Protein AF-A0A7C6T5Y8-F1 (afdb_monomer_lite)

Secondary structure (DSSP, 8-state):
-----BTTBS-HHHHHHHHHHTT----SSGGGHHHHHHHHH-PPP-

Foldseek 3Di:
DPCDQDPNPDDPVVVVVVCVVVVHDDDPDPVCPVVVVCVVPVDDDD

Radius of gyration: 13.96 Å; chains: 1; bounding box: 34×16×38 Å

Structure (mmCIF, N/CA/C/O backbone):
data_AF-A0A7C6T5Y8-F1
#
_entry.id   AF-A0A7C6T5Y8-F1
#
loop_
_atom_site.group_PDB
_atom_site.id
_atom_site.type_symbol
_atom_site.label_atom_id
_atom_site.label_alt_id
_atom_site.label_comp_id
_atom_site.label_asym_id
_atom_site.label_entity_id
_atom_site.label_seq_id
_atom_site.pdbx_PDB_ins_code
_atom_site.Cartn_x
_atom_site.Cartn_y
_atom_site.Cartn_z
_atom_site.occupancy
_atom_site.B_iso_or_equiv
_atom_site.auth_seq_id
_atom_site.auth_comp_id
_atom_site.auth_asym_id
_atom_site.auth_atom_id
_atom_site.pdbx_PDB_model_num
ATOM 1 N N . ALA A 1 1 ? 21.376 -9.832 -0.781 1.00 72.25 1 ALA A N 1
ATOM 2 C CA . ALA A 1 1 ? 20.759 -8.491 -0.860 1.00 72.25 1 ALA A CA 1
ATOM 3 C C . ALA A 1 1 ? 19.628 -8.540 -1.886 1.00 72.25 1 ALA A C 1
ATOM 5 O O . ALA A 1 1 ? 19.881 -9.030 -2.976 1.00 72.25 1 ALA A O 1
ATOM 6 N N . GLY A 1 2 ? 18.400 -8.138 -1.528 1.00 90.25 2 GLY A N 1
ATOM 7 C CA . GLY A 1 2 ? 17.210 -8.258 -2.398 1.00 90.25 2 GLY A CA 1
ATOM 8 C C . GLY A 1 2 ? 16.521 -6.935 -2.756 1.00 90.25 2 GLY A C 1
ATOM 9 O O . GLY A 1 2 ? 15.643 -6.917 -3.610 1.00 90.25 2 GLY A O 1
ATOM 10 N N . ALA A 1 3 ? 16.920 -5.824 -2.133 1.00 93.50 3 ALA A N 1
ATOM 11 C CA . ALA A 1 3 ? 16.430 -4.492 -2.470 1.00 93.50 3 ALA A CA 1
ATOM 12 C C . ALA A 1 3 ? 17.297 -3.898 -3.591 1.00 93.50 3 ALA A C 1
ATOM 14 O O . ALA A 1 3 ? 18.266 -3.192 -3.322 1.00 93.50 3 ALA A O 1
ATOM 15 N N . ILE A 1 4 ? 16.995 -4.249 -4.842 1.00 94.69 4 ILE A N 1
ATOM 16 C CA . ILE A 1 4 ? 17.717 -3.761 -6.021 1.00 94.69 4 ILE A CA 1
ATOM 17 C C . ILE A 1 4 ? 16.754 -3.497 -7.180 1.00 94.69 4 ILE A C 1
ATOM 19 O O . ILE A 1 4 ? 15.826 -4.270 -7.410 1.00 94.69 4 ILE A O 1
ATOM 23 N N . ILE A 1 5 ? 17.005 -2.416 -7.917 1.00 95.50 5 ILE A N 1
ATOM 24 C CA . ILE A 1 5 ? 16.392 -2.139 -9.219 1.00 95.50 5 ILE A CA 1
ATOM 25 C C . ILE A 1 5 ? 17.421 -2.541 -10.277 1.00 95.50 5 ILE A C 1
ATOM 27 O O . ILE A 1 5 ? 18.564 -2.088 -10.220 1.00 95.50 5 ILE A O 1
ATOM 31 N N . SER A 1 6 ? 17.045 -3.401 -11.224 1.00 94.62 6 SER A N 1
ATOM 32 C CA . SER A 1 6 ? 17.954 -3.877 -12.275 1.00 94.62 6 SER A CA 1
ATOM 33 C C . SER A 1 6 ? 17.241 -3.953 -13.618 1.00 94.62 6 SER A C 1
ATOM 35 O O . SER A 1 6 ? 16.107 -4.424 -13.700 1.00 94.62 6 SER A O 1
ATOM 37 N N . GLY A 1 7 ? 17.887 -3.447 -14.672 1.00 92.44 7 GLY A N 1
ATOM 38 C CA . GLY A 1 7 ? 17.295 -3.382 -16.013 1.00 92.44 7 GLY A CA 1
ATOM 39 C C . GLY A 1 7 ? 15.966 -2.617 -16.061 1.00 92.44 7 GLY A C 1
ATOM 40 O O . GLY A 1 7 ? 15.076 -3.002 -16.810 1.00 92.44 7 GLY A O 1
ATOM 41 N N . GLY A 1 8 ? 15.804 -1.595 -15.211 1.00 92.50 8 GLY A N 1
ATOM 42 C CA . GLY A 1 8 ? 14.571 -0.806 -15.093 1.00 92.50 8 GLY A CA 1
ATOM 43 C C . GLY A 1 8 ? 13.426 -1.485 -14.334 1.00 92.50 8 GLY A C 1
ATOM 44 O O . GLY A 1 8 ? 12.396 -0.854 -14.146 1.00 92.50 8 GLY A O 1
ATOM 45 N N . LYS A 1 9 ? 13.602 -2.729 -13.868 1.00 93.06 9 LYS A N 1
ATOM 46 C CA . LYS A 1 9 ? 12.575 -3.498 -13.152 1.00 93.06 9 LYS A CA 1
ATOM 47 C C . LYS A 1 9 ? 12.784 -3.470 -11.645 1.00 93.06 9 LYS A C 1
ATOM 49 O O . LYS A 1 9 ? 13.921 -3.478 -11.162 1.00 93.06 9 LYS A O 1
ATOM 54 N N . GLY A 1 10 ? 11.676 -3.554 -10.914 1.00 93.81 10 GLY A N 1
ATOM 55 C CA . GLY A 1 10 ? 11.673 -3.665 -9.453 1.00 93.81 10 GLY A CA 1
ATOM 56 C C . GLY A 1 10 ? 11.498 -2.324 -8.750 1.00 93.81 10 GLY A C 1
ATOM 57 O O . GLY A 1 10 ? 11.765 -2.228 -7.550 1.00 93.81 10 GLY A O 1
ATOM 58 N N . THR A 1 11 ? 11.046 -1.307 -9.483 1.00 97.19 11 THR A N 1
ATOM 59 C CA . THR A 1 11 ? 10.760 0.020 -8.935 1.00 97.19 11 THR A CA 1
ATOM 60 C C . THR A 1 11 ? 9.603 -0.035 -7.933 1.00 97.19 11 THR A C 1
ATOM 62 O O . THR A 1 11 ? 8.805 -0.976 -7.915 1.00 97.19 11 THR A O 1
ATOM 65 N N . ALA A 1 12 ? 9.510 0.976 -7.069 1.00 96.25 12 ALA A N 1
ATOM 66 C CA . ALA A 1 12 ? 8.370 1.104 -6.168 1.00 96.25 12 ALA A CA 1
ATOM 67 C C . ALA A 1 12 ? 7.078 1.397 -6.946 1.00 96.25 12 ALA A C 1
ATOM 69 O O . ALA A 1 12 ? 6.042 0.819 -6.634 1.00 96.25 12 ALA A O 1
ATOM 70 N N . ASP A 1 13 ? 7.143 2.236 -7.981 1.00 96.44 13 ASP A N 1
ATOM 71 C CA . ASP A 1 13 ? 5.966 2.653 -8.746 1.00 96.44 13 ASP A CA 1
ATOM 72 C C . ASP A 1 13 ? 5.305 1.499 -9.503 1.00 96.44 13 ASP A C 1
ATOM 74 O O . ASP A 1 13 ? 4.084 1.385 -9.462 1.00 96.44 13 ASP A O 1
ATOM 78 N N . GLU A 1 14 ? 6.080 0.582 -10.095 1.00 96.94 14 GLU A N 1
ATOM 79 C CA . GLU A 1 14 ? 5.527 -0.640 -10.706 1.00 96.94 14 GLU A CA 1
ATOM 80 C C . GLU A 1 14 ? 4.763 -1.498 -9.685 1.00 96.94 14 GLU A C 1
ATOM 82 O O . GLU A 1 14 ? 3.737 -2.096 -10.009 1.00 96.94 14 GLU A O 1
ATOM 87 N N . LYS A 1 15 ? 5.243 -1.554 -8.435 1.00 97.06 15 LYS A N 1
ATOM 88 C CA . LYS A 1 15 ? 4.579 -2.303 -7.357 1.00 97.06 15 LYS A CA 1
ATOM 89 C C . LYS A 1 15 ? 3.298 -1.606 -6.909 1.00 97.06 15 LYS A C 1
ATOM 91 O O . LYS A 1 15 ? 2.300 -2.288 -6.703 1.00 97.06 15 LYS A O 1
ATOM 96 N N . TYR A 1 16 ? 3.321 -0.278 -6.776 1.00 97.69 16 TYR A N 1
ATOM 97 C CA . TYR A 1 16 ? 2.128 0.510 -6.462 1.00 97.69 16 TYR A CA 1
ATOM 98 C C . TYR A 1 16 ? 1.056 0.336 -7.537 1.00 97.69 16 TYR A C 1
ATOM 100 O O . TYR A 1 16 ? -0.064 -0.023 -7.196 1.00 97.69 16 TYR A O 1
ATOM 108 N N . ALA A 1 17 ? 1.416 0.484 -8.815 1.00 97.75 17 ALA A N 1
ATOM 109 C CA . ALA A 1 17 ? 0.481 0.330 -9.927 1.00 97.75 17 ALA A CA 1
ATOM 110 C C . ALA A 1 17 ? -0.170 -1.063 -9.948 1.00 97.75 17 ALA A C 1
ATOM 112 O O . ALA A 1 17 ? -1.384 -1.166 -10.072 1.00 97.75 17 ALA A O 1
ATOM 113 N N . ALA A 1 18 ? 0.613 -2.132 -9.759 1.00 98.25 18 ALA A N 1
ATOM 114 C CA . ALA A 1 18 ? 0.080 -3.495 -9.719 1.00 98.25 18 ALA A CA 1
ATOM 115 C C . ALA A 1 18 ? -0.856 -3.746 -8.520 1.00 98.25 18 ALA A C 1
ATOM 117 O O . ALA A 1 18 ? -1.837 -4.476 -8.640 1.00 98.25 18 ALA A O 1
ATOM 118 N N . LEU A 1 19 ? -0.558 -3.160 -7.357 1.00 98.31 19 LEU A N 1
ATOM 119 C CA . LEU A 1 19 ? -1.409 -3.263 -6.169 1.00 98.31 19 LEU A CA 1
ATOM 120 C C . LEU A 1 19 ? -2.710 -2.468 -6.338 1.00 98.31 19 LEU A C 1
ATOM 122 O O . LEU A 1 19 ? -3.780 -2.978 -6.017 1.00 98.31 19 LEU A O 1
ATOM 126 N N . GLU A 1 20 ? -2.626 -1.251 -6.868 1.00 97.69 20 GLU A N 1
ATOM 127 C CA . GLU A 1 20 ? -3.780 -0.385 -7.130 1.00 97.69 20 GLU A CA 1
ATOM 128 C C . GLU A 1 20 ? -4.713 -0.989 -8.190 1.00 97.69 20 GLU A C 1
ATOM 130 O O . GLU A 1 20 ? -5.926 -0.998 -7.990 1.00 97.69 20 GLU A O 1
ATOM 135 N N . ASP A 1 21 ? -4.161 -1.578 -9.257 1.00 98.38 21 ASP A N 1
ATOM 136 C CA . ASP A 1 21 ? -4.923 -2.319 -10.276 1.00 98.38 21 ASP A CA 1
ATOM 137 C C . ASP A 1 21 ? -5.648 -3.540 -9.680 1.00 98.38 21 ASP A C 1
ATOM 139 O O . ASP A 1 21 ? -6.790 -3.838 -10.026 1.00 98.38 21 ASP A O 1
ATOM 143 N N . ALA A 1 22 ? -5.036 -4.194 -8.686 1.00 98.56 22 ALA A N 1
ATOM 144 C CA . ALA A 1 22 ? -5.662 -5.268 -7.915 1.00 98.56 22 ALA A CA 1
ATOM 145 C C . ALA A 1 22 ? -6.682 -4.776 -6.862 1.00 98.56 22 ALA A C 1
ATOM 147 O O . ALA A 1 22 ? -7.229 -5.587 -6.111 1.00 98.56 22 ALA A O 1
ATOM 148 N N . GLY A 1 23 ? -6.935 -3.466 -6.769 1.00 97.44 23 GLY A N 1
ATOM 149 C CA . GLY A 1 23 ? -7.859 -2.867 -5.802 1.00 97.44 23 GLY A CA 1
ATOM 150 C C . GLY A 1 23 ? -7.302 -2.753 -4.379 1.00 97.44 23 GLY A C 1
ATOM 151 O O . GLY A 1 23 ? -8.060 -2.524 -3.434 1.00 97.44 23 GLY A O 1
ATOM 152 N N . VAL A 1 24 ? -5.990 -2.911 -4.191 1.00 98.06 24 VAL A N 1
ATOM 153 C CA . VAL A 1 24 ? -5.340 -2.745 -2.887 1.00 98.06 24 VAL A CA 1
ATOM 154 C C . VAL A 1 24 ? -5.178 -1.258 -2.585 1.00 98.06 24 VAL A C 1
ATOM 156 O O . VAL A 1 24 ? -4.626 -0.500 -3.379 1.00 98.06 24 VAL A O 1
ATOM 159 N N . LYS A 1 25 ? -5.595 -0.832 -1.388 1.00 97.62 25 LYS A N 1
ATOM 160 C CA . LYS A 1 25 ? -5.269 0.504 -0.880 1.00 97.62 25 LYS A CA 1
ATOM 161 C C . LYS A 1 25 ? -3.775 0.578 -0.566 1.00 97.62 25 LYS A C 1
ATOM 163 O O . LYS A 1 25 ? -3.266 -0.161 0.278 1.00 97.62 25 LYS A O 1
ATOM 168 N N . THR A 1 26 ? -3.095 1.519 -1.199 1.00 97.81 26 THR A N 1
ATOM 169 C CA . THR A 1 26 ? -1.687 1.837 -0.966 1.00 97.81 26 THR A CA 1
ATOM 170 C C . THR A 1 26 ? -1.555 3.184 -0.243 1.00 97.81 26 THR A C 1
ATOM 172 O O . THR A 1 26 ? -2.483 3.996 -0.228 1.00 97.81 26 THR A O 1
ATOM 175 N N . VAL A 1 27 ? -0.402 3.431 0.384 1.00 97.75 27 VAL A N 1
ATOM 176 C CA . VAL A 1 27 ? -0.045 4.737 0.965 1.00 97.75 27 VAL A CA 1
ATOM 177 C C . VAL A 1 27 ? 1.353 5.136 0.515 1.00 97.75 27 VAL A C 1
ATOM 179 O O . VAL A 1 27 ? 2.212 4.277 0.338 1.00 97.75 27 VAL A O 1
ATOM 182 N N . ARG A 1 28 ? 1.596 6.439 0.331 1.00 96.56 28 ARG A N 1
ATOM 183 C CA . ARG A 1 28 ? 2.899 6.972 -0.114 1.00 96.56 28 ARG A CA 1
ATOM 184 C C . ARG A 1 28 ? 3.802 7.417 1.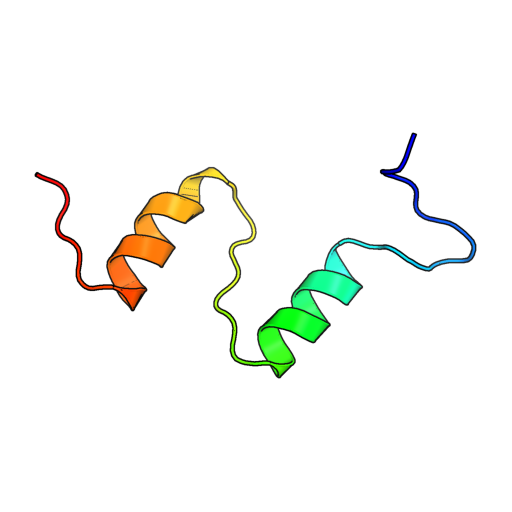039 1.00 96.56 28 ARG A C 1
AT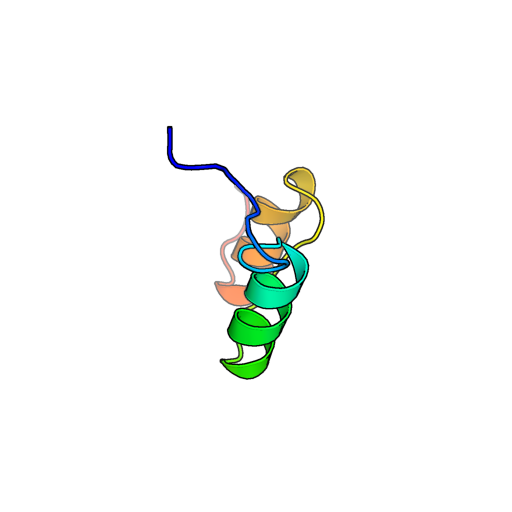OM 186 O O . ARG A 1 28 ? 4.982 7.673 0.821 1.00 96.56 28 ARG A O 1
ATOM 193 N N . SER A 1 29 ? 3.267 7.462 2.257 1.00 97.12 29 SER A N 1
ATOM 194 C CA . SER A 1 29 ? 4.004 7.714 3.490 1.00 97.12 29 SER A CA 1
ATOM 195 C C . SER A 1 29 ? 3.751 6.588 4.482 1.00 97.12 29 SER A C 1
ATOM 197 O O . SER A 1 29 ? 2.619 6.142 4.664 1.00 97.12 29 SER A O 1
ATOM 199 N N . LEU A 1 30 ? 4.804 6.158 5.176 1.00 96.00 30 LEU A N 1
ATOM 200 C CA . LEU A 1 30 ? 4.681 5.178 6.257 1.00 96.00 30 LEU A CA 1
ATOM 201 C C . LEU A 1 30 ? 3.842 5.716 7.426 1.00 96.00 30 LEU A C 1
ATOM 203 O O . LEU A 1 30 ? 3.228 4.929 8.142 1.00 96.00 30 LEU A O 1
ATOM 207 N N . ALA A 1 31 ? 3.784 7.043 7.596 1.00 97.38 31 ALA A N 1
ATOM 208 C CA . ALA A 1 31 ? 2.974 7.690 8.627 1.00 97.38 31 ALA A CA 1
ATOM 209 C C . ALA A 1 31 ? 1.467 7.437 8.443 1.00 97.38 31 ALA A C 1
ATOM 211 O O . ALA A 1 31 ? 0.727 7.417 9.423 1.00 97.38 31 ALA A O 1
ATOM 212 N N . ASP A 1 32 ? 1.029 7.174 7.210 1.00 96.69 32 ASP A N 1
ATOM 213 C CA . ASP A 1 32 ? -0.389 7.029 6.876 1.00 96.69 32 ASP A CA 1
ATOM 214 C C . ASP A 1 32 ? -0.886 5.576 6.979 1.00 96.69 32 ASP A C 1
ATOM 216 O O . ASP A 1 32 ? -2.085 5.332 6.849 1.00 96.69 32 ASP A O 1
ATOM 220 N N . ILE A 1 33 ? -0.001 4.596 7.227 1.00 96.38 33 ILE A N 1
ATOM 221 C CA . ILE A 1 33 ? -0.364 3.163 7.247 1.00 96.38 33 ILE A CA 1
ATOM 222 C C . ILE A 1 33 ? -1.467 2.881 8.276 1.00 96.38 33 ILE A C 1
ATOM 224 O O . ILE A 1 33 ? -2.420 2.163 7.976 1.00 96.38 33 ILE A O 1
ATOM 228 N N . GLY A 1 34 ? -1.353 3.448 9.481 1.00 95.19 34 GLY A N 1
ATOM 229 C CA . GLY A 1 34 ? -2.344 3.253 10.544 1.00 95.19 34 GLY A CA 1
ATOM 230 C C . GLY A 1 34 ? -3.713 3.821 10.171 1.00 95.19 34 GLY A C 1
ATOM 231 O O . GLY A 1 34 ? -4.724 3.135 10.312 1.00 95.19 34 GLY A O 1
ATOM 232 N N . THR A 1 35 ? -3.729 5.037 9.622 1.00 95.81 35 THR A N 1
ATOM 233 C CA . THR A 1 35 ? -4.949 5.708 9.158 1.00 95.81 35 THR A CA 1
ATOM 234 C C . THR A 1 35 ? -5.630 4.917 8.044 1.00 95.81 35 THR A C 1
ATOM 236 O O . THR A 1 35 ? -6.813 4.606 8.156 1.00 95.81 35 THR A O 1
ATOM 239 N N . ALA A 1 36 ? -4.889 4.510 7.008 1.00 96.50 36 ALA A N 1
ATOM 240 C CA . ALA A 1 36 ? -5.444 3.740 5.895 1.00 96.50 36 ALA A CA 1
ATOM 241 C C . ALA A 1 36 ? -5.998 2.377 6.345 1.00 96.50 36 ALA A C 1
ATOM 243 O O . ALA A 1 36 ? -7.040 1.935 5.860 1.00 96.50 36 ALA A O 1
ATOM 244 N N . LEU A 1 37 ? -5.335 1.720 7.301 1.00 96.75 37 LEU A N 1
ATOM 245 C CA . LEU A 1 37 ? -5.835 0.479 7.88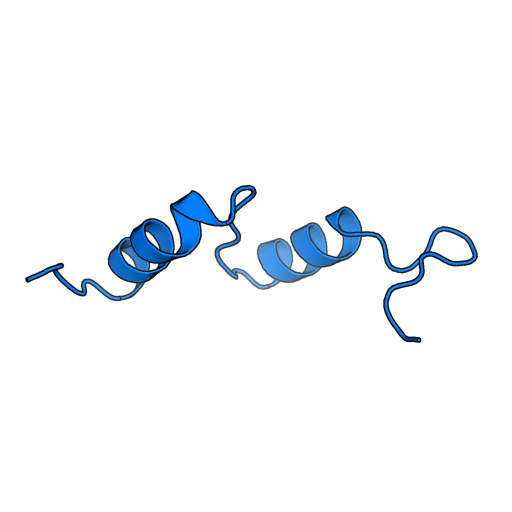7 1.00 96.75 37 LEU A CA 1
ATOM 246 C C . LEU A 1 37 ? -7.153 0.703 8.640 1.00 96.75 37 LEU A C 1
ATOM 248 O O . LEU A 1 37 ? -8.103 -0.058 8.444 1.00 96.75 37 LEU A O 1
ATOM 252 N N . ALA A 1 38 ? -7.225 1.740 9.478 1.00 96.50 38 ALA A N 1
ATOM 253 C CA . ALA A 1 38 ? -8.436 2.095 10.215 1.00 96.50 38 ALA A CA 1
ATOM 254 C C . ALA A 1 38 ? -9.608 2.428 9.273 1.00 96.50 38 ALA A C 1
ATOM 256 O O . ALA A 1 38 ? -10.724 1.971 9.517 1.00 96.50 38 ALA A O 1
ATOM 257 N N . GLU A 1 39 ? -9.357 3.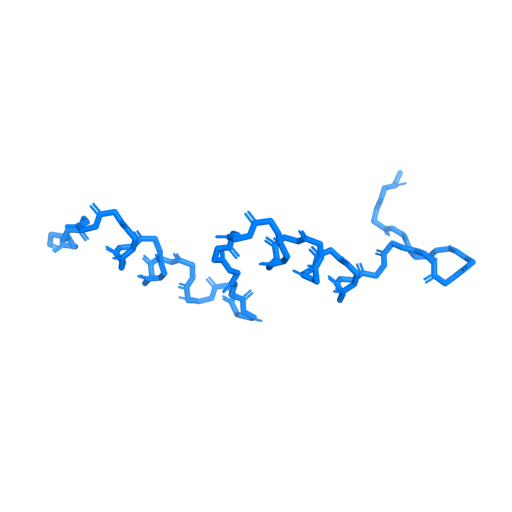144 8.169 1.00 95.81 39 GLU A N 1
ATOM 258 C CA . GLU A 1 39 ? -10.360 3.456 7.136 1.00 95.81 39 GLU A CA 1
ATOM 259 C C . GLU A 1 39 ? -10.977 2.196 6.509 1.00 95.81 39 GLU A C 1
ATOM 261 O O . GLU A 1 39 ? -12.196 2.109 6.379 1.00 95.81 39 GLU A O 1
ATOM 266 N N . ILE A 1 40 ? -10.152 1.213 6.132 1.00 96.44 40 ILE A N 1
ATOM 267 C CA . ILE A 1 40 ? -10.625 -0.006 5.451 1.00 96.44 40 ILE A CA 1
ATOM 268 C C . ILE A 1 40 ? -11.332 -0.954 6.421 1.00 96.44 40 ILE A C 1
ATOM 270 O O . ILE A 1 40 ? -12.308 -1.608 6.063 1.00 96.44 40 ILE A O 1
ATOM 274 N N . THR A 1 41 ? -10.816 -1.069 7.643 1.00 96.69 41 THR A N 1
ATOM 275 C CA . THR A 1 41 ? -11.283 -2.067 8.617 1.00 96.69 41 THR A CA 1
ATOM 276 C C . THR A 1 41 ? -12.388 -1.554 9.537 1.00 96.69 41 THR A C 1
ATOM 278 O O . THR A 1 41 ? -13.077 -2.353 10.170 1.00 96.69 41 THR A O 1
ATOM 281 N N . GLY A 1 42 ? -12.545 -0.233 9.662 1.00 95.81 42 GLY A N 1
ATOM 282 C CA . GLY A 1 42 ? -13.417 0.394 10.656 1.00 95.81 42 GLY A CA 1
ATOM 283 C C . GLY A 1 42 ? -12.895 0.291 12.095 1.00 95.81 42 GLY A C 1
ATOM 284 O O . GLY A 1 42 ? -13.648 0.544 13.041 1.00 95.81 42 GLY A O 1
ATOM 285 N N . TRP A 1 43 ? -11.632 -0.096 12.298 1.00 95.06 43 TRP A N 1
ATOM 286 C CA . TRP A 1 43 ? -11.033 -0.167 13.629 1.00 95.06 43 TRP A CA 1
ATOM 287 C C . TRP A 1 43 ? -10.852 1.236 14.209 1.00 95.06 43 TRP A C 1
ATOM 289 O O . TRP A 1 43 ? -10.167 2.082 13.642 1.00 95.06 43 TRP A O 1
ATOM 299 N N . LYS A 1 44 ? -11.466 1.491 15.367 1.00 84.12 44 LYS A N 1
ATOM 300 C CA . LYS A 1 44 ? -11.286 2.750 16.095 1.00 84.12 44 LYS A CA 1
ATOM 301 C C . LYS A 1 44 ? -10.012 2.670 16.928 1.00 84.12 44 LYS A C 1
ATOM 303 O O . LYS A 1 44 ? -9.833 1.711 17.681 1.00 84.12 44 LYS A O 1
ATOM 308 N N . HIS A 1 45 ? -9.155 3.685 16.821 1.00 70.31 45 HIS A N 1
ATOM 309 C CA . HIS A 1 45 ? -8.104 3.9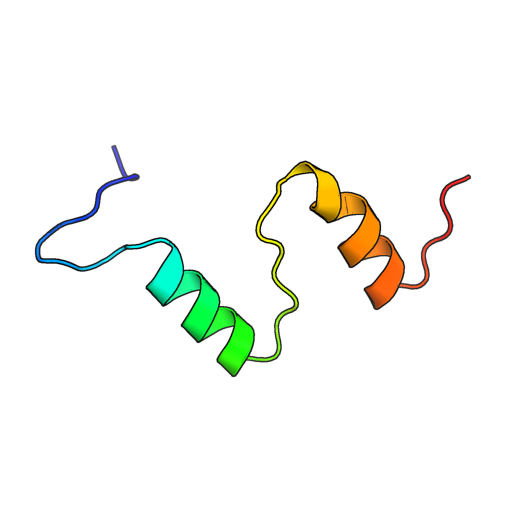00 17.812 1.00 70.31 45 HIS A CA 1
ATOM 310 C C . HIS A 1 45 ? -8.772 4.085 19.184 1.00 70.31 45 HIS A C 1
ATOM 312 O O . HIS A 1 45 ? -9.747 4.829 19.296 1.00 70.31 45 HIS A O 1
ATOM 318 N N . LYS A 1 46 ? -8.307 3.323 20.180 1.00 64.12 46 LYS A N 1
ATOM 319 C CA . LYS A 1 46 ? -8.732 3.480 21.576 1.00 64.12 46 LYS A CA 1
ATOM 320 C C . LYS A 1 46 ? -8.231 4.795 22.150 1.00 64.12 46 LYS A C 1
ATOM 322 O O . LYS A 1 46 ? -7.093 5.174 21.797 1.00 64.12 46 LYS A O 1
#

pLDDT: mean 94.15, std 7.17, range [64.12, 98.56]

Sequence (46 aa):
AGAIISGGKGTADEKYAALEDAGVKTVRSLAD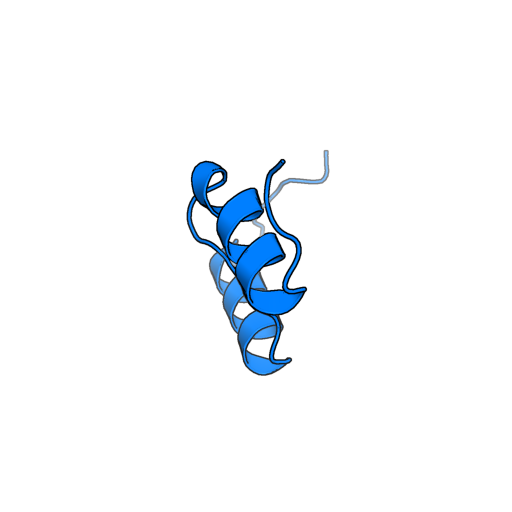IGTALAEITGWKHK